Protein AF-A0A022GNT2-F1 (afdb_monomer)

Structure (mmCIF, N/CA/C/O backbone):
data_AF-A0A022GNT2-F1
#
_entry.id   AF-A0A022GNT2-F1
#
loop_
_atom_site.group_PDB
_atom_site.id
_atom_site.type_symbol
_atom_site.label_atom_id
_atom_site.label_alt_id
_atom_site.label_comp_id
_atom_site.label_asym_id
_atom_site.label_entity_id
_atom_site.label_seq_id
_atom_site.pdbx_PDB_ins_code
_atom_site.Cartn_x
_atom_site.Cartn_y
_atom_site.Cartn_z
_atom_site.occupancy
_atom_site.B_iso_or_equiv
_atom_site.auth_seq_id
_atom_site.auth_comp_id
_atom_site.auth_asym_id
_atom_site.auth_atom_id
_atom_site.pdbx_PDB_model_num
ATOM 1 N N . MET A 1 1 ? -16.651 10.687 -4.075 1.00 65.31 1 MET A N 1
ATOM 2 C CA . MET A 1 1 ? -16.111 9.884 -2.955 1.00 65.31 1 MET A CA 1
ATOM 3 C C . MET A 1 1 ? -16.786 8.527 -3.010 1.00 65.31 1 MET A C 1
ATOM 5 O O . MET A 1 1 ? -17.991 8.501 -3.220 1.00 65.31 1 MET A O 1
ATOM 9 N N . ALA A 1 2 ? -16.034 7.433 -2.913 1.00 82.19 2 ALA A N 1
ATOM 10 C CA . ALA A 1 2 ? -16.602 6.086 -2.880 1.00 82.19 2 ALA A CA 1
ATOM 11 C C . ALA A 1 2 ? -16.640 5.589 -1.431 1.00 82.19 2 ALA A C 1
ATOM 13 O O . ALA A 1 2 ? -15.695 5.827 -0.679 1.00 82.19 2 ALA A O 1
ATOM 14 N N . THR A 1 3 ? -17.715 4.904 -1.052 1.00 86.38 3 THR A N 1
ATOM 15 C CA . THR A 1 3 ? -17.896 4.332 0.287 1.00 86.38 3 THR A CA 1
ATOM 16 C C . THR A 1 3 ? -18.004 2.818 0.164 1.00 86.38 3 THR A C 1
ATOM 18 O O . THR A 1 3 ? -18.765 2.320 -0.663 1.00 86.38 3 THR A O 1
ATOM 21 N N . LEU A 1 4 ? -17.249 2.089 0.987 1.00 87.00 4 LEU A N 1
ATOM 22 C CA . LEU A 1 4 ? -17.283 0.630 1.068 1.00 87.00 4 LEU A CA 1
ATOM 23 C C . LEU A 1 4 ? -17.861 0.228 2.430 1.00 87.00 4 LEU A C 1
ATOM 25 O O . LEU A 1 4 ? -17.314 0.606 3.464 1.00 87.00 4 LEU A O 1
ATOM 29 N N . LEU A 1 5 ? -18.947 -0.546 2.433 1.00 90.25 5 LEU A N 1
ATOM 30 C CA . LEU A 1 5 ? -19.515 -1.133 3.646 1.00 90.25 5 LEU A CA 1
ATOM 31 C C . LEU A 1 5 ? -19.246 -2.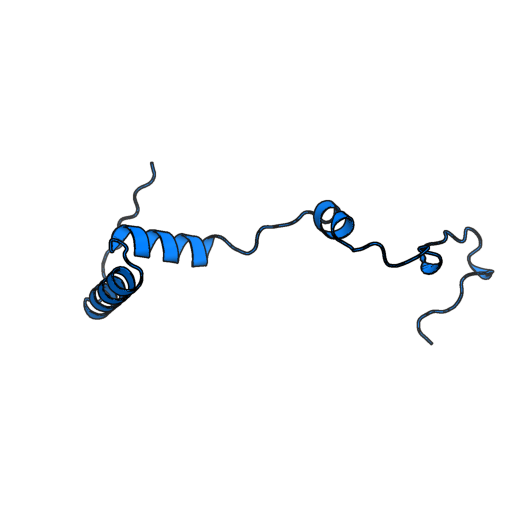637 3.641 1.00 90.25 5 LEU A C 1
ATOM 33 O O . LEU A 1 5 ? -19.796 -3.362 2.816 1.00 90.25 5 LEU A O 1
ATOM 37 N N . VAL A 1 6 ? -18.425 -3.103 4.577 1.00 86.62 6 VAL A N 1
ATOM 38 C CA . VAL A 1 6 ? -18.103 -4.525 4.731 1.00 86.62 6 VAL A CA 1
ATOM 39 C C . VAL A 1 6 ? -18.907 -5.079 5.907 1.00 86.62 6 VAL A C 1
ATOM 41 O O . VAL A 1 6 ? -18.887 -4.509 6.997 1.00 86.62 6 VAL A O 1
ATOM 44 N N . ARG A 1 7 ? -19.660 -6.158 5.674 1.00 93.00 7 ARG A N 1
ATOM 45 C CA . ARG A 1 7 ? -20.557 -6.793 6.656 1.00 93.00 7 ARG A CA 1
ATOM 46 C C . ARG A 1 7 ? -20.102 -8.224 6.937 1.00 93.00 7 ARG A C 1
ATOM 48 O O . ARG A 1 7 ? -19.437 -8.820 6.098 1.00 93.00 7 ARG A O 1
ATOM 55 N N . GLY A 1 8 ? -20.505 -8.773 8.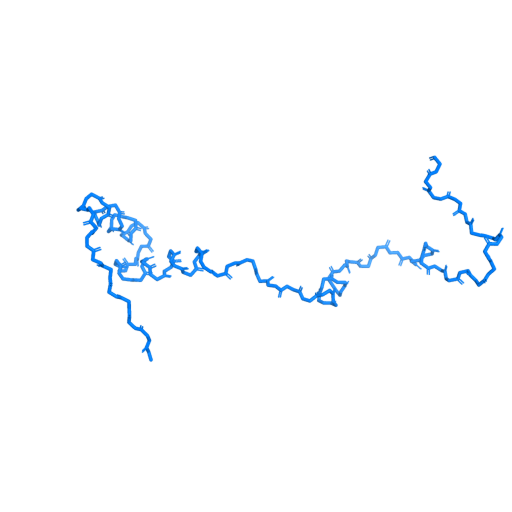085 1.00 91.62 8 GLY A N 1
ATOM 56 C CA . GLY A 1 8 ? -20.237 -10.173 8.438 1.00 91.62 8 GLY A CA 1
ATOM 57 C C . GLY A 1 8 ? -18.766 -10.460 8.741 1.00 91.62 8 GLY A C 1
ATOM 58 O O . GLY A 1 8 ? -18.254 -11.500 8.344 1.00 91.62 8 GLY A O 1
ATOM 59 N N . ILE A 1 9 ? -18.078 -9.523 9.398 1.00 89.50 9 ILE A N 1
ATOM 60 C CA . ILE A 1 9 ? -16.678 -9.692 9.793 1.00 89.50 9 ILE A CA 1
ATOM 61 C C . ILE A 1 9 ? -16.614 -10.187 11.235 1.00 89.50 9 ILE A C 1
ATOM 63 O O . ILE A 1 9 ? -17.333 -9.683 12.094 1.00 89.50 9 ILE A O 1
ATOM 67 N N . ASP A 1 10 ? -15.716 -11.134 11.486 1.00 95.56 10 ASP A N 1
ATOM 68 C CA . ASP A 1 10 ? -15.384 -11.608 12.824 1.00 95.56 10 ASP A CA 1
ATOM 69 C C . ASP A 1 10 ? -14.816 -10.477 13.706 1.00 95.56 10 ASP A C 1
ATOM 71 O O . ASP A 1 10 ? -13.946 -9.706 13.280 1.00 95.56 10 ASP A O 1
ATOM 75 N N . GLU A 1 11 ? -15.285 -10.389 14.953 1.00 93.00 11 GLU A N 1
ATOM 76 C CA . GLU A 1 11 ? -14.864 -9.359 15.910 1.00 93.00 11 GLU A CA 1
ATOM 77 C C . GLU A 1 11 ? -13.356 -9.400 16.199 1.00 93.00 11 GLU A C 1
ATOM 79 O O . GLU A 1 11 ? -12.726 -8.349 16.347 1.00 93.00 11 GLU A O 1
ATOM 84 N N . SER A 1 12 ? -12.739 -10.585 16.184 1.00 95.38 12 SER A N 1
ATOM 85 C CA . SER A 1 12 ? -11.291 -10.741 16.363 1.00 95.38 12 SER A CA 1
ATOM 86 C C . SER A 1 12 ? -10.493 -10.078 15.238 1.00 95.38 12 SER A C 1
ATOM 88 O O . SER A 1 12 ? -9.374 -9.605 15.454 1.00 95.38 12 SER A O 1
ATOM 90 N N . LEU A 1 13 ? -11.043 -10.014 14.020 1.00 93.12 13 LEU A N 1
ATOM 91 C CA . LEU A 1 13 ? -10.393 -9.336 12.902 1.00 93.12 13 LEU A CA 1
ATOM 92 C C . LEU A 1 13 ? -10.504 -7.816 13.050 1.00 93.12 13 LEU A C 1
ATOM 94 O O . LEU A 1 13 ? -9.529 -7.107 12.800 1.00 93.12 13 LEU A O 1
ATOM 98 N N . VAL A 1 14 ? -11.657 -7.320 13.507 1.00 92.94 14 VAL A N 1
ATOM 99 C CA . VAL A 1 14 ? -11.858 -5.891 13.801 1.00 92.94 14 VAL A CA 1
ATOM 100 C C . VAL A 1 14 ? -10.908 -5.431 14.908 1.00 92.94 14 VAL A C 1
ATOM 102 O O . VAL A 1 14 ? -10.319 -4.352 14.808 1.00 92.94 14 VAL A O 1
ATOM 105 N N . GLN A 1 15 ? -10.710 -6.264 15.930 1.00 95.06 15 GLN A N 1
ATOM 106 C CA . GLN A 1 15 ? -9.787 -5.981 17.022 1.00 95.06 15 GLN A CA 1
ATOM 107 C C . GLN A 1 15 ? -8.332 -5.904 16.534 1.00 95.06 15 GLN A C 1
ATOM 109 O O . GLN A 1 15 ? -7.667 -4.890 16.753 1.00 95.06 15 GLN A O 1
ATOM 114 N N . ARG A 1 16 ? -7.871 -6.896 15.761 1.00 95.31 16 ARG A N 1
ATOM 115 C CA . ARG A 1 16 ? -6.528 -6.875 15.149 1.00 95.31 16 ARG A CA 1
ATOM 116 C C . ARG A 1 16 ? -6.310 -5.669 14.233 1.00 95.31 16 ARG A C 1
ATOM 118 O O . ARG A 1 16 ? -5.222 -5.096 14.212 1.00 95.31 16 ARG A O 1
ATOM 125 N N . LEU A 1 17 ? -7.335 -5.255 13.482 1.00 94.06 17 LEU A N 1
ATOM 126 C CA . LEU A 1 17 ? -7.267 -4.058 12.640 1.00 94.06 17 LEU A CA 1
ATOM 127 C C . LEU A 1 17 ? -7.066 -2.790 13.483 1.00 94.06 17 LEU A C 1
ATOM 129 O O . LEU A 1 17 ? -6.262 -1.937 13.110 1.00 94.06 17 LEU A O 1
ATOM 133 N N . ARG A 1 18 ? -7.768 -2.663 14.618 1.00 94.00 18 ARG A N 1
ATOM 134 C CA . ARG A 1 18 ? -7.604 -1.526 15.538 1.00 94.00 18 ARG A CA 1
ATOM 135 C C . ARG A 1 18 ? -6.218 -1.491 16.166 1.00 94.00 18 ARG A C 1
ATOM 137 O O . ARG A 1 18 ? -5.606 -0.430 16.182 1.00 94.00 18 ARG A O 1
ATOM 144 N N . GLU A 1 19 ? -5.715 -2.625 16.640 1.00 96.31 19 GLU A N 1
ATOM 145 C CA . GLU A 1 19 ? -4.368 -2.724 17.220 1.00 96.31 19 GLU A CA 1
ATOM 146 C C . GLU A 1 19 ? -3.298 -2.292 16.216 1.00 96.31 19 GLU A C 1
ATOM 148 O O . GLU A 1 19 ? -2.448 -1.455 16.522 1.00 96.31 19 GLU A O 1
ATOM 153 N N . ARG A 1 20 ? -3.403 -2.782 14.977 1.00 96.38 20 ARG A N 1
ATOM 154 C CA . ARG A 1 20 ? -2.523 -2.378 13.878 1.00 96.38 20 ARG A CA 1
ATOM 155 C C . ARG A 1 20 ? -2.639 -0.884 13.560 1.00 96.38 20 ARG A C 1
ATOM 157 O O . ARG A 1 20 ? -1.626 -0.233 13.323 1.00 96.38 20 ARG A O 1
ATOM 164 N N . ALA A 1 21 ? -3.850 -0.330 13.580 1.00 96.06 21 ALA A N 1
ATOM 165 C CA . ALA A 1 21 ? -4.072 1.093 13.348 1.00 96.06 21 ALA A CA 1
ATOM 166 C C . ALA A 1 21 ? -3.398 1.957 14.428 1.00 96.06 21 ALA A C 1
ATOM 168 O O . ALA A 1 21 ? -2.707 2.916 14.089 1.00 96.06 21 ALA A O 1
ATOM 169 N N . VAL A 1 22 ? -3.517 1.575 15.706 1.00 96.25 22 VAL A N 1
ATOM 170 C CA . VAL A 1 22 ? -2.835 2.248 16.826 1.00 96.25 22 VAL A CA 1
ATOM 171 C C . VAL A 1 22 ? -1.318 2.170 16.670 1.00 96.25 22 VAL A C 1
ATOM 173 O O . VAL A 1 22 ? -0.652 3.197 16.773 1.00 96.25 22 VAL A O 1
ATOM 176 N N . ALA A 1 23 ? -0.777 0.991 16.348 1.00 96.12 23 ALA A N 1
ATOM 177 C CA . ALA A 1 23 ? 0.658 0.809 16.119 1.00 96.12 23 ALA A CA 1
ATOM 178 C C . ALA A 1 23 ? 1.197 1.700 14.983 1.00 96.12 23 ALA A C 1
ATOM 180 O O . ALA A 1 23 ? 2.312 2.206 15.067 1.00 96.12 23 ALA A O 1
ATOM 181 N N . ASN A 1 24 ? 0.386 1.942 13.950 1.00 94.00 24 ASN A N 1
ATOM 182 C CA . ASN A 1 24 ? 0.730 2.807 12.820 1.00 94.00 24 ASN A CA 1
ATOM 183 C C . ASN A 1 24 ? 0.363 4.290 13.028 1.00 94.00 24 ASN A C 1
ATOM 185 O O . AS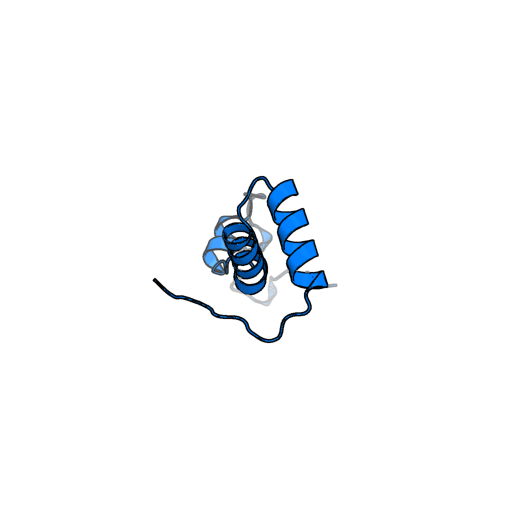N A 1 24 ? 0.546 5.088 12.107 1.00 94.00 24 ASN A O 1
ATOM 189 N N . GLY A 1 25 ? -0.187 4.673 14.189 1.00 95.56 25 GLY A N 1
ATOM 190 C CA . GLY A 1 25 ? -0.624 6.046 14.470 1.00 95.56 25 GLY A CA 1
ATOM 191 C C . GLY A 1 25 ? -1.782 6.523 13.582 1.00 95.56 25 GLY A C 1
ATOM 192 O O . GLY A 1 25 ? -1.863 7.701 13.236 1.00 95.56 25 GLY A O 1
ATOM 193 N N . ARG 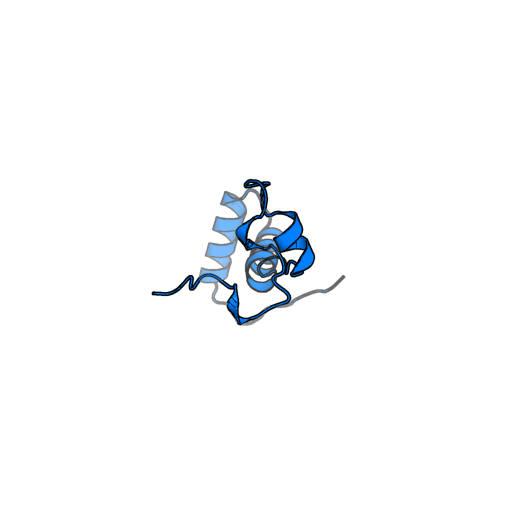A 1 26 ? -2.662 5.608 13.156 1.00 94.62 26 ARG A N 1
ATOM 194 C CA . ARG A 1 26 ? -3.770 5.856 12.221 1.00 94.62 26 ARG A CA 1
ATOM 195 C C . ARG A 1 26 ? -5.117 5.506 12.846 1.00 94.62 26 ARG A C 1
ATOM 197 O O . ARG A 1 26 ? -5.214 4.690 13.756 1.00 94.62 26 ARG A O 1
ATOM 204 N N . SER A 1 27 ? -6.191 6.088 12.312 1.00 93.94 27 SER A N 1
ATOM 205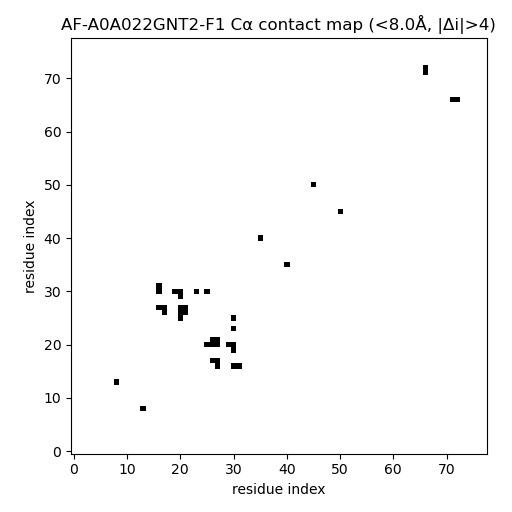 C CA . SER A 1 27 ? -7.544 5.613 12.616 1.00 93.94 27 SER A CA 1
ATOM 206 C C . SER A 1 27 ? -7.795 4.250 11.962 1.00 93.94 27 SER A C 1
ATOM 208 O O . SER A 1 27 ? -7.186 3.918 10.944 1.00 93.94 27 SER A O 1
ATOM 210 N N . ALA A 1 28 ? -8.731 3.468 12.505 1.00 90.56 28 ALA A N 1
ATOM 211 C CA . ALA A 1 28 ? -9.081 2.159 11.944 1.00 90.56 28 ALA A CA 1
ATOM 212 C C . ALA A 1 28 ? -9.539 2.247 10.474 1.00 90.56 28 ALA A C 1
ATOM 214 O O . ALA A 1 28 ? -9.202 1.389 9.664 1.00 90.56 28 ALA A O 1
ATOM 215 N N . GLU A 1 29 ? -10.255 3.313 10.107 1.00 90.56 29 GLU A N 1
ATOM 216 C CA . GLU A 1 29 ? -10.676 3.565 8.725 1.00 90.56 29 GLU A CA 1
ATOM 217 C C . GLU A 1 29 ? -9.488 3.907 7.810 1.00 90.56 29 GLU A C 1
ATOM 219 O O . GLU A 1 29 ? -9.420 3.448 6.669 1.00 90.56 29 GLU A O 1
ATOM 224 N N . ALA A 1 30 ? -8.522 4.686 8.308 1.00 92.44 30 ALA A N 1
ATOM 225 C CA . ALA A 1 30 ? -7.310 5.004 7.563 1.00 92.44 30 ALA A CA 1
ATOM 226 C C . ALA A 1 30 ? -6.422 3.767 7.366 1.00 92.44 30 ALA A C 1
ATOM 228 O O . ALA A 1 30 ? -5.899 3.570 6.270 1.00 92.44 30 ALA A O 1
ATOM 229 N N . GLU A 1 31 ? -6.295 2.911 8.382 1.00 95.00 31 GLU A N 1
ATOM 230 C CA . GLU A 1 31 ? -5.570 1.644 8.266 1.00 95.00 31 GLU A CA 1
ATOM 231 C C . GLU A 1 31 ? -6.269 0.685 7.295 1.00 95.00 31 GLU A C 1
ATOM 233 O O . GLU A 1 31 ? -5.614 0.087 6.445 1.00 95.00 31 GLU A O 1
ATOM 238 N N . HIS A 1 32 ? -7.602 0.606 7.336 1.00 92.69 32 HIS A N 1
ATOM 239 C CA . HIS A 1 32 ? -8.379 -0.158 6.360 1.00 92.69 32 HIS A CA 1
ATOM 240 C C . HIS A 1 32 ? -8.082 0.322 4.931 1.00 92.69 32 HIS A C 1
ATOM 242 O O . HIS A 1 32 ? -7.717 -0.478 4.068 1.00 92.69 32 HIS A O 1
ATOM 248 N N . ARG A 1 33 ? -8.157 1.634 4.673 1.00 92.06 33 ARG A N 1
ATOM 249 C CA . ARG A 1 33 ? -7.804 2.186 3.356 1.00 92.06 33 ARG A CA 1
ATOM 250 C C . ARG A 1 33 ? -6.368 1.874 2.954 1.00 92.06 33 ARG A C 1
ATOM 252 O O . ARG A 1 33 ? -6.139 1.562 1.791 1.00 92.06 33 ARG A O 1
ATOM 259 N N . ALA A 1 34 ? -5.419 1.947 3.884 1.00 91.94 34 ALA A N 1
ATOM 260 C CA . ALA A 1 34 ? -4.024 1.624 3.609 1.00 91.94 34 ALA A CA 1
ATOM 261 C C . ALA A 1 34 ? -3.854 0.153 3.199 1.00 91.94 34 ALA A C 1
ATOM 263 O O . ALA A 1 34 ? -3.172 -0.125 2.217 1.00 91.94 34 ALA A O 1
ATOM 264 N N . ILE A 1 35 ? -4.525 -0.776 3.888 1.00 92.69 35 ILE A N 1
ATOM 265 C CA . ILE A 1 35 ? -4.512 -2.204 3.542 1.00 92.69 35 ILE A CA 1
ATOM 266 C C . ILE A 1 35 ? -5.132 -2.434 2.162 1.00 92.69 35 ILE A C 1
ATOM 268 O O . ILE A 1 35 ? -4.555 -3.154 1.353 1.00 92.69 35 ILE A O 1
ATOM 272 N N . LEU A 1 36 ? -6.267 -1.797 1.859 1.00 91.75 36 LEU A N 1
ATOM 273 C CA . LEU A 1 36 ? -6.891 -1.892 0.535 1.00 91.75 36 LEU A CA 1
ATOM 274 C C . LEU A 1 36 ? -5.987 -1.327 -0.561 1.00 91.75 36 LEU A C 1
ATOM 276 O O . LEU A 1 36 ? -5.819 -1.962 -1.598 1.00 91.75 36 LEU A O 1
ATOM 280 N N . ALA A 1 37 ? -5.372 -0.167 -0.330 1.00 90.12 37 ALA A N 1
ATOM 281 C CA . ALA A 1 37 ? -4.436 0.437 -1.270 1.00 90.12 37 ALA A CA 1
ATOM 282 C C . ALA A 1 37 ? -3.209 -0.455 -1.494 1.00 90.12 37 ALA A C 1
ATOM 284 O O . ALA A 1 37 ? -2.762 -0.605 -2.623 1.00 90.12 37 ALA A O 1
ATOM 285 N N . GLN A 1 38 ? -2.693 -1.091 -0.443 1.00 89.50 38 GLN A N 1
ATOM 286 C CA . GLN A 1 38 ? -1.576 -2.022 -0.552 1.00 89.50 38 GLN A CA 1
ATOM 287 C C . GLN A 1 38 ? -1.969 -3.297 -1.314 1.00 89.50 38 GLN A C 1
ATOM 289 O O . GLN A 1 38 ? -1.218 -3.752 -2.172 1.00 89.50 38 GLN A O 1
ATOM 294 N N . ALA A 1 39 ? -3.135 -3.873 -1.012 1.00 90.81 39 ALA A N 1
ATOM 295 C CA . ALA A 1 39 ? -3.585 -5.131 -1.602 1.00 90.81 39 ALA A CA 1
ATOM 296 C C . ALA A 1 39 ? -4.033 -4.979 -3.063 1.00 90.81 39 ALA A C 1
ATOM 298 O O . ALA A 1 39 ? -3.800 -5.871 -3.874 1.00 90.81 39 ALA A O 1
ATOM 299 N N . LEU A 1 40 ? -4.672 -3.855 -3.404 1.00 89.06 40 LEU A N 1
ATOM 300 C CA . LEU A 1 40 ? -5.247 -3.609 -4.730 1.00 89.06 40 LEU A CA 1
ATOM 301 C C . LEU A 1 40 ? -4.392 -2.685 -5.603 1.00 89.06 40 LEU A C 1
ATOM 303 O O . LEU A 1 40 ? -4.603 -2.629 -6.811 1.00 89.06 40 LEU A O 1
ATOM 307 N N . GLY A 1 41 ? -3.441 -1.954 -5.018 1.00 82.56 41 GLY A N 1
ATOM 308 C CA . GLY A 1 41 ? -2.631 -0.965 -5.734 1.00 82.56 41 GLY A CA 1
ATOM 309 C C . GLY A 1 41 ? -1.685 -1.564 -6.773 1.00 82.56 41 GLY A C 1
ATOM 310 O O . GLY A 1 41 ? -1.305 -0.865 -7.710 1.00 82.56 41 GLY A O 1
ATOM 311 N N . GLY A 1 42 ? -1.341 -2.851 -6.643 1.00 74.75 42 GLY A N 1
ATOM 312 C CA . GLY A 1 42 ? -0.385 -3.531 -7.516 1.00 74.75 42 GLY A CA 1
ATOM 313 C C . GLY A 1 42 ? 0.998 -2.864 -7.535 1.00 74.75 42 GLY A C 1
ATOM 314 O O . GLY A 1 42 ? 1.247 -1.827 -6.921 1.00 74.75 42 GLY A O 1
ATOM 315 N N . THR A 1 43 ? 1.941 -3.457 -8.260 1.00 70.19 43 THR A N 1
ATOM 316 C CA . THR A 1 43 ? 3.174 -2.747 -8.619 1.00 70.19 43 THR A CA 1
ATOM 317 C C . THR A 1 43 ? 2.825 -1.716 -9.688 1.00 70.19 43 THR A C 1
ATOM 319 O O . THR A 1 43 ? 2.082 -2.036 -10.622 1.00 70.19 43 THR A O 1
ATOM 322 N N . ARG A 1 44 ? 3.355 -0.487 -9.585 1.00 75.44 44 ARG A N 1
ATOM 323 C CA . ARG A 1 44 ? 3.184 0.531 -10.632 1.00 75.44 44 ARG A CA 1
ATOM 324 C C . ARG A 1 44 ? 3.552 -0.097 -11.975 1.00 75.44 44 ARG A C 1
ATOM 326 O O . ARG A 1 44 ? 4.705 -0.472 -12.180 1.00 75.44 44 ARG A O 1
ATOM 333 N N . ARG A 1 45 ? 2.577 -0.212 -12.881 1.00 77.75 45 ARG A N 1
ATOM 334 C CA . ARG A 1 45 ? 2.853 -0.645 -14.251 1.00 77.75 45 ARG A CA 1
ATOM 335 C C . ARG A 1 45 ? 3.748 0.410 -14.880 1.00 77.75 45 ARG A C 1
ATOM 337 O O . ARG A 1 45 ? 3.333 1.555 -15.029 1.00 77.75 45 ARG A O 1
ATOM 344 N N . ARG A 1 46 ? 4.979 0.019 -15.184 1.00 84.06 46 ARG A N 1
ATOM 345 C CA . ARG A 1 46 ? 5.903 0.811 -15.987 1.00 84.06 46 ARG A CA 1
ATOM 346 C C . ARG A 1 46 ? 5.743 0.347 -17.424 1.00 84.06 46 ARG A C 1
ATOM 348 O O . ARG A 1 46 ? 5.675 -0.854 -17.684 1.00 84.06 46 ARG A O 1
ATOM 355 N N . SER A 1 47 ? 5.631 1.291 -18.342 1.00 88.69 47 SER A N 1
ATOM 356 C CA . SER A 1 47 ? 5.744 1.009 -19.768 1.00 88.69 47 SER A CA 1
ATOM 357 C C . SER A 1 47 ? 7.130 0.437 -20.077 1.00 88.69 47 SER A C 1
ATOM 359 O O . SER A 1 47 ? 8.096 0.710 -19.362 1.00 88.69 47 SER A O 1
ATOM 361 N N . LEU A 1 48 ? 7.240 -0.333 -21.164 1.00 91.00 48 LEU A N 1
ATOM 362 C CA . LEU A 1 48 ? 8.535 -0.835 -21.634 1.00 91.00 48 LEU A CA 1
ATOM 363 C C . LEU A 1 48 ? 9.541 0.317 -21.797 1.00 91.00 48 LEU A C 1
ATOM 365 O O . LEU A 1 48 ? 10.674 0.208 -21.344 1.00 91.00 48 LEU A O 1
ATOM 369 N N . ALA A 1 49 ? 9.093 1.450 -22.346 1.00 93.88 49 ALA A N 1
ATOM 370 C CA . ALA A 1 49 ? 9.908 2.649 -22.507 1.00 93.88 49 ALA A CA 1
ATOM 371 C C . ALA A 1 49 ? 10.420 3.213 -21.168 1.00 93.88 49 ALA A C 1
ATOM 373 O O . ALA A 1 49 ? 11.606 3.503 -21.050 1.00 93.88 49 ALA A O 1
ATOM 374 N N . GLU A 1 50 ? 9.571 3.322 -20.137 1.00 93.62 50 GLU A N 1
ATOM 375 C CA . GLU A 1 50 ? 9.998 3.780 -18.802 1.00 93.62 50 GLU A CA 1
ATOM 376 C C . GLU A 1 50 ? 11.024 2.842 -18.160 1.00 93.62 50 GLU A C 1
ATOM 378 O O . GLU A 1 50 ? 11.846 3.295 -17.365 1.00 93.62 50 GLU A O 1
ATOM 383 N N . VAL A 1 51 ? 10.947 1.537 -18.435 1.00 92.12 51 VAL A N 1
ATOM 384 C CA . VAL A 1 51 ? 11.924 0.562 -17.933 1.00 92.12 51 VAL A CA 1
ATOM 385 C C . VAL A 1 51 ? 13.252 0.723 -18.666 1.00 92.12 51 VAL A C 1
ATOM 387 O 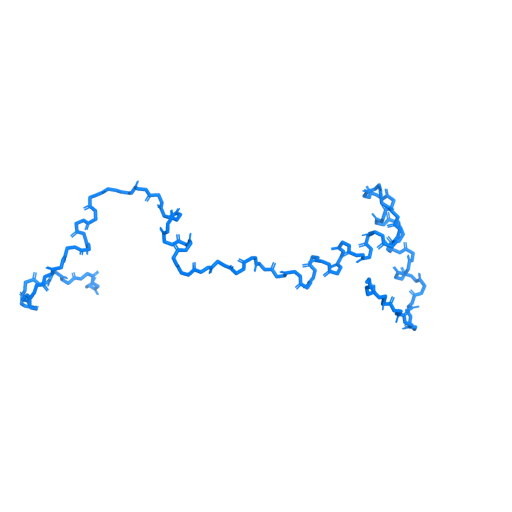O . VAL A 1 51 ? 14.274 0.869 -17.997 1.00 92.12 51 VAL A O 1
ATOM 390 N N . LEU A 1 52 ? 13.229 0.782 -20.002 1.00 91.50 52 LEU A N 1
ATOM 391 C CA . LEU A 1 52 ? 14.424 0.984 -20.828 1.00 91.50 52 LEU A CA 1
ATOM 392 C C . LEU A 1 52 ? 15.146 2.288 -20.469 1.00 91.50 52 LEU A C 1
ATOM 394 O O . LEU A 1 52 ? 16.350 2.280 -20.266 1.00 91.50 52 LEU A O 1
ATOM 398 N N . ALA A 1 53 ? 14.409 3.383 -20.269 1.00 92.06 53 ALA A N 1
ATOM 399 C CA . ALA A 1 53 ? 14.978 4.672 -19.872 1.00 92.06 53 ALA A CA 1
ATOM 400 C C . ALA A 1 53 ? 15.605 4.681 -18.463 1.00 92.06 53 ALA A C 1
ATOM 402 O O . ALA A 1 53 ? 16.306 5.625 -18.114 1.00 92.06 53 ALA A O 1
ATOM 403 N N . SER A 1 54 ? 15.327 3.671 -17.632 1.00 92.69 54 SER A N 1
ATOM 404 C CA . SER A 1 54 ? 15.962 3.530 -16.314 1.00 92.69 54 SER A CA 1
ATOM 405 C C . SER A 1 54 ? 17.162 2.595 -16.297 1.00 92.69 54 SER A C 1
ATOM 407 O O . SER A 1 54 ? 17.760 2.425 -15.234 1.00 92.69 54 SER A O 1
ATOM 409 N N . ILE A 1 55 ? 17.478 1.956 -17.428 1.00 89.88 55 ILE A N 1
ATOM 410 C CA . ILE A 1 55 ? 18.699 1.165 -17.552 1.00 89.88 55 ILE A CA 1
ATOM 411 C C . ILE A 1 55 ? 19.875 2.145 -17.415 1.00 89.88 55 ILE A C 1
ATOM 413 O O . ILE A 1 55 ? 19.888 3.162 -18.110 1.00 89.88 55 ILE A O 1
ATOM 417 N N . PRO A 1 56 ? 20.808 1.913 -16.474 1.00 89.31 56 PRO A N 1
ATOM 418 C CA . PRO A 1 56 ? 21.983 2.762 -16.337 1.00 89.31 56 PRO A CA 1
ATOM 419 C C . PRO A 1 56 ? 22.834 2.688 -17.605 1.00 89.31 56 PRO A C 1
ATOM 421 O O . PRO A 1 56 ? 22.848 1.664 -18.281 1.00 89.31 56 PRO A O 1
ATOM 424 N N . ASP A 1 57 ? 23.571 3.755 -17.894 1.00 88.19 57 ASP A N 1
ATOM 425 C CA . ASP A 1 57 ? 24.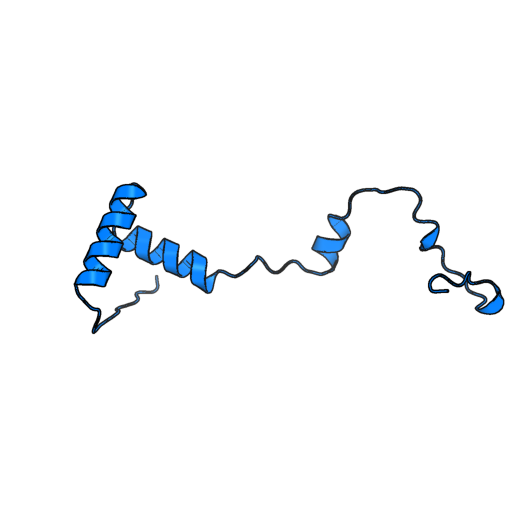586 3.726 -18.945 1.00 88.19 57 ASP A CA 1
ATOM 426 C C . ASP A 1 57 ? 25.684 2.720 -18.548 1.00 88.19 57 ASP A C 1
ATOM 428 O O . ASP A 1 57 ? 26.372 2.900 -17.538 1.00 88.19 57 ASP A O 1
ATOM 432 N N . VAL A 1 58 ? 25.765 1.610 -19.288 1.00 85.06 58 VAL A N 1
ATOM 433 C CA . VAL A 1 58 ? 26.648 0.465 -19.007 1.00 85.06 58 VAL A CA 1
ATOM 434 C C . VAL A 1 58 ? 27.804 0.344 -20.002 1.00 85.06 58 VAL A C 1
ATOM 436 O O . VAL A 1 58 ? 28.586 -0.602 -19.900 1.00 85.06 58 VAL A O 1
ATOM 439 N N . GLY A 1 59 ? 27.967 1.291 -20.930 1.00 86.38 59 GLY A N 1
ATOM 440 C CA . GLY A 1 59 ? 29.065 1.263 -21.890 1.00 86.38 59 GLY A CA 1
ATOM 441 C C . GLY A 1 59 ? 28.675 1.761 -23.276 1.00 86.38 59 GLY A C 1
ATOM 442 O O . GLY A 1 59 ? 27.957 2.736 -23.425 1.00 86.38 59 GLY A O 1
ATOM 443 N N . GLN A 1 60 ? 29.234 1.129 -24.307 1.00 87.25 60 GLN A N 1
ATOM 444 C CA . GLN A 1 60 ? 29.135 1.612 -25.691 1.00 87.25 60 GLN A CA 1
ATOM 445 C C . GLN A 1 60 ? 28.057 0.904 -26.521 1.00 87.25 60 GLN A C 1
ATOM 447 O O . GLN A 1 60 ? 27.976 1.157 -27.718 1.00 87.25 60 GLN A O 1
ATOM 452 N N . ASP A 1 61 ? 27.272 0.006 -25.918 1.00 85.19 61 ASP A N 1
ATOM 453 C CA . ASP A 1 61 ? 26.212 -0.754 -26.596 1.00 85.19 61 ASP A CA 1
ATOM 454 C C . ASP A 1 61 ? 26.684 -1.484 -27.875 1.00 85.19 61 ASP A C 1
ATOM 456 O O . ASP A 1 61 ? 25.928 -1.656 -28.832 1.00 85.19 61 ASP A O 1
ATOM 460 N N . ALA A 1 62 ? 27.951 -1.921 -27.913 1.00 84.31 62 ALA A N 1
ATOM 461 C CA . ALA A 1 62 ? 28.548 -2.595 -29.073 1.00 84.31 62 ALA A CA 1
ATOM 462 C C . ALA A 1 62 ? 27.845 -3.926 -29.415 1.00 84.31 62 ALA A C 1
ATOM 464 O O . ALA A 1 62 ? 27.843 -4.373 -30.558 1.00 84.31 62 ALA A O 1
ATOM 465 N N . ASP A 1 63 ? 27.213 -4.550 -28.425 1.00 83.00 63 ASP A N 1
ATOM 466 C CA . ASP A 1 63 ? 26.356 -5.728 -28.551 1.00 83.00 63 ASP A CA 1
ATOM 467 C C . ASP A 1 63 ? 25.006 -5.441 -29.236 1.00 83.00 63 ASP A C 1
ATOM 469 O O . ASP A 1 63 ? 24.369 -6.366 -29.746 1.00 83.00 63 ASP A O 1
ATOM 473 N N . PHE A 1 64 ? 24.588 -4.174 -29.311 1.00 83.00 64 PHE A N 1
ATOM 474 C CA . PHE A 1 64 ? 23.396 -3.730 -30.038 1.00 83.00 64 PHE A CA 1
ATOM 475 C C . PHE A 1 64 ? 23.697 -3.228 -31.460 1.00 83.00 64 PHE A C 1
ATOM 477 O O . PHE A 1 64 ? 22.772 -2.794 -32.159 1.00 83.00 64 PHE A O 1
ATOM 484 N N . GLU A 1 65 ? 24.953 -3.284 -31.925 1.00 86.50 65 GLU A N 1
ATOM 485 C CA . GLU A 1 65 ? 25.303 -2.874 -33.287 1.00 86.50 65 GLU A CA 1
ATOM 486 C C . GLU A 1 65 ? 24.510 -3.673 -34.330 1.00 86.50 65 GLU A C 1
ATOM 488 O O . GLU A 1 65 ? 24.501 -4.906 -34.379 1.00 86.50 65 GLU A O 1
ATOM 493 N N . ARG A 1 66 ? 23.807 -2.948 -35.206 1.00 83.69 66 ARG A N 1
ATOM 494 C CA . ARG A 1 66 ? 22.970 -3.568 -36.231 1.00 83.69 66 ARG A CA 1
ATOM 495 C C . ARG A 1 66 ? 23.831 -4.125 -37.360 1.00 83.69 66 ARG A C 1
ATOM 497 O O . ARG A 1 66 ? 24.283 -3.383 -38.229 1.00 83.69 66 ARG A O 1
ATOM 504 N N . ILE A 1 67 ? 23.914 -5.446 -37.438 1.00 83.75 67 ILE A N 1
ATOM 505 C CA . ILE A 1 67 ? 24.556 -6.148 -38.550 1.00 83.75 67 ILE A CA 1
ATOM 506 C C . ILE A 1 67 ? 23.515 -6.396 -39.651 1.00 83.75 67 ILE A C 1
ATOM 508 O O . ILE A 1 67 ? 22.535 -7.113 -39.456 1.00 83.75 67 ILE A O 1
ATOM 512 N N . GLN A 1 68 ? 23.695 -5.772 -40.819 1.00 79.88 68 GLN A N 1
ATOM 513 C CA . GLN A 1 68 ? 22.778 -5.943 -41.959 1.00 79.88 68 GLN A CA 1
ATOM 514 C C . GLN A 1 68 ? 23.001 -7.269 -42.705 1.00 79.88 68 GLN A C 1
ATOM 516 O O . GLN A 1 68 ? 22.084 -7.762 -43.360 1.00 79.88 68 GLN A O 1
ATOM 521 N N . ASN A 1 69 ? 24.191 -7.862 -42.569 1.00 79.50 69 ASN A N 1
ATOM 522 C CA . ASN A 1 69 ? 24.577 -9.105 -43.227 1.00 79.50 69 ASN A CA 1
ATOM 523 C C . ASN A 1 69 ? 24.560 -10.273 -42.222 1.00 79.50 69 ASN A C 1
ATOM 525 O O . ASN A 1 69 ? 25.441 -10.361 -41.369 1.00 79.50 69 ASN A O 1
ATOM 529 N N . PRO A 1 70 ? 23.617 -11.225 -42.317 1.00 66.25 70 PRO A N 1
ATOM 530 C CA . PRO A 1 70 ? 23.463 -12.293 -41.322 1.00 66.25 70 PRO A CA 1
ATOM 531 C C . PRO A 1 70 ? 24.661 -13.259 -41.218 1.00 66.25 70 PRO A C 1
ATOM 533 O O . PRO A 1 70 ? 24.735 -14.021 -40.260 1.00 66.25 70 PRO A O 1
ATOM 536 N N . GLY A 1 71 ? 25.601 -13.234 -42.172 1.00 70.12 71 GLY A N 1
ATOM 537 C CA . GLY A 1 71 ? 26.832 -14.037 -42.136 1.00 70.12 71 GLY A CA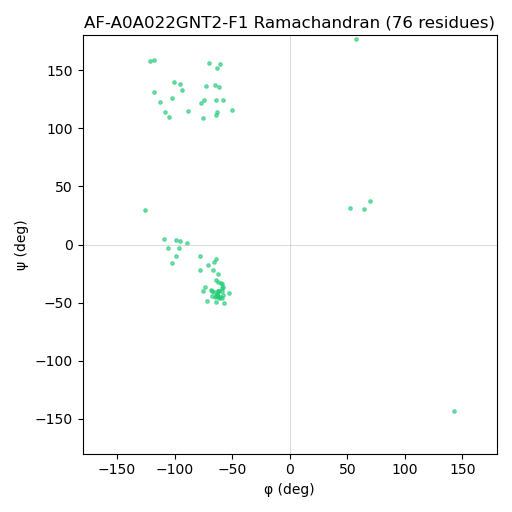 1
ATOM 538 C C . GLY A 1 71 ? 27.936 -13.498 -41.216 1.00 70.12 71 GLY A C 1
ATOM 539 O O . GLY A 1 71 ? 28.908 -14.207 -40.983 1.00 70.12 71 GLY A O 1
ATOM 540 N N . GLU A 1 72 ? 27.796 -12.274 -40.698 1.00 66.12 72 GLU A N 1
ATOM 541 C CA . GLU A 1 72 ? 28.797 -11.599 -39.852 1.00 66.12 72 GLU A CA 1
ATOM 542 C C . GLU A 1 72 ? 28.404 -11.555 -38.365 1.00 66.12 72 GLU A C 1
ATOM 544 O O . GLU A 1 72 ? 29.177 -11.073 -37.541 1.00 66.12 72 GLU A O 1
ATOM 549 N N . ALA A 1 73 ? 27.218 -12.056 -37.995 1.00 6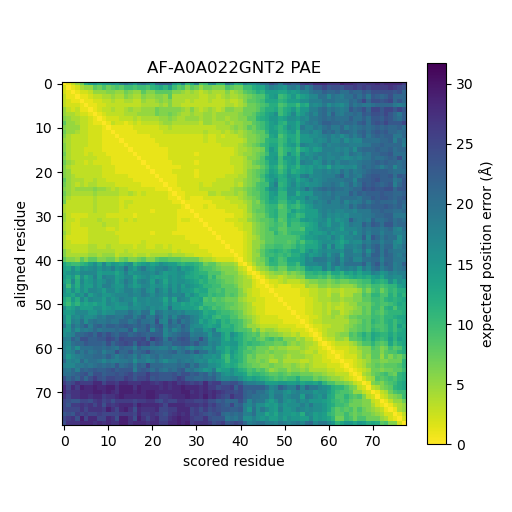6.75 73 ALA A N 1
ATOM 550 C CA . ALA A 1 73 ? 26.758 -11.996 -36.611 1.00 66.75 73 ALA A CA 1
ATOM 551 C C . ALA A 1 73 ? 27.500 -13.011 -35.715 1.00 66.75 73 ALA A C 1
ATOM 553 O O . ALA A 1 73 ? 27.461 -14.214 -35.997 1.00 66.75 73 ALA A O 1
ATOM 554 N N . PRO A 1 74 ? 28.146 -12.569 -34.619 1.00 69.69 74 PRO A N 1
ATOM 555 C CA . PRO A 1 74 ? 28.762 -13.476 -33.658 1.00 69.69 74 PRO A CA 1
ATOM 556 C C . PRO A 1 74 ? 27.689 -14.329 -32.963 1.00 69.69 74 PRO A C 1
ATOM 558 O O . PRO A 1 74 ? 26.622 -13.833 -32.594 1.00 69.69 74 PRO A O 1
ATOM 561 N N . ARG A 1 75 ? 27.949 -15.631 -32.782 1.00 70.06 75 ARG A N 1
ATOM 562 C CA . ARG A 1 75 ? 27.048 -16.509 -32.020 1.00 70.06 75 ARG A CA 1
ATOM 563 C C . ARG A 1 75 ? 27.231 -16.258 -30.529 1.00 70.06 75 ARG A C 1
ATOM 565 O O . ARG A 1 75 ? 28.329 -16.406 -30.010 1.00 70.06 75 ARG A O 1
ATOM 572 N N . VAL A 1 76 ? 26.147 -15.884 -29.856 1.00 68.69 76 VAL A N 1
ATOM 573 C CA . VAL A 1 76 ? 26.170 -15.450 -28.446 1.00 68.69 76 VAL A CA 1
ATOM 574 C C . VAL A 1 76 ? 25.763 -16.564 -27.464 1.00 68.69 76 VAL A C 1
ATOM 576 O O . VAL A 1 76 ? 25.896 -16.389 -26.259 1.00 68.69 76 VAL A O 1
ATOM 579 N N . PHE A 1 77 ? 25.259 -17.701 -27.958 1.00 70.06 77 PHE A N 1
ATOM 580 C CA . PHE A 1 77 ? 24.654 -18.774 -27.148 1.00 70.06 77 PHE A CA 1
ATOM 581 C C . PHE A 1 77 ? 25.280 -20.162 -27.379 1.00 70.06 77 PHE A C 1
ATOM 583 O O . PHE A 1 77 ? 24.574 -21.165 -27.269 1.00 70.06 77 PHE A O 1
ATOM 590 N N . ASP A 1 78 ? 26.563 -20.225 -27.738 1.00 61.91 78 ASP A N 1
ATOM 591 C CA . ASP A 1 78 ? 27.297 -21.501 -27.767 1.00 61.91 78 ASP A CA 1
ATOM 592 C C . ASP A 1 78 ? 27.624 -22.006 -26.344 1.00 61.91 78 ASP A C 1
ATOM 594 O O . ASP A 1 78 ? 27.827 -21.164 -25.435 1.00 61.91 78 ASP A O 1
#

pLDDT: mean 86.58, std 9.11, range [61.91, 96.38]

Solvent-accessible surface area (backbone atoms only — not comparable to full-atom values): 5345 Å² total; per-residue (Å²): 136,90,86,86,88,87,76,94,72,60,67,70,58,56,50,53,46,42,54,52,8,57,77,69,77,39,52,52,68,56,39,50,51,50,52,50,47,64,73,71,56,62,76,83,85,67,53,72,66,64,52,59,73,65,56,73,93,85,75,84,60,73,91,69,60,84,72,90,53,83,90,73,63,80,83,88,81,125

Radius of gyration: 25.56 Å; Cα contacts (8 Å, |Δi|>4): 20; chains: 1; bounding box: 50×31×60 Å

Foldseek 3Di:
DDDDDDPDDDPVVLVVLCVVCVVVVHHSVVSVVVVCCVVVVPDPDDDPVNVVVPPDDPDDPPVVDDDPDPVPDDDPDD

Mean predicted aligned error: 11.5 Å

Nearest PDB structures (foldseek):
  2bsq-assembly1_F  TM=7.864E-01  e=4.199E-02  Neisseria gonorrhoeae
  5x3t-assembly1_G  TM=6.127E-01  e=3.429E+00  Mycobacterium tuberculosis H37Rv

Sequence (78 aa):
MATLLVRGIDESLVQRLRERAVANGRSAEAEHRAILAQALGGTRRRSLAEVLASIPDVGQDADFERIQNPGEAPRVFD

Secondary structure (DSSP, 8-state):
-------S--HHHHHHHHHHHHHTT--HHHHHHHHHHHHHS-S----HHHHHTTS---S--GGG---SSTTSPPPS--